Protein AF-A0A3D3B4G1-F1 (afdb_monomer_lite)

Foldseek 3Di:
DAPLLVLQVVVCCVPDPDHDDDDDDDDDVLPPDPVRYDDPVCNDPVHHRDPDDDDCLVVPPPDPDHDDDPVPDPDDDDDDDPPSD

Sequence (85 aa):
TTPANYFHVLRRQLHRQFRKPLVLMTPKSLLRHKRVVSTLAQFGPDSSFHRLLWDDAQFLPGQAIKLVSDAEIRRVVLCSGKVYY

pLDDT: mean 87.86, std 6.4, range [66.06, 95.31]

Radius of gyration: 15.06 Å; chains: 1; bounding box: 35×30×38 Å

Structure (mmCIF, N/CA/C/O backbone):
data_AF-A0A3D3B4G1-F1
#
_entry.id   AF-A0A3D3B4G1-F1
#
loop_
_atom_sit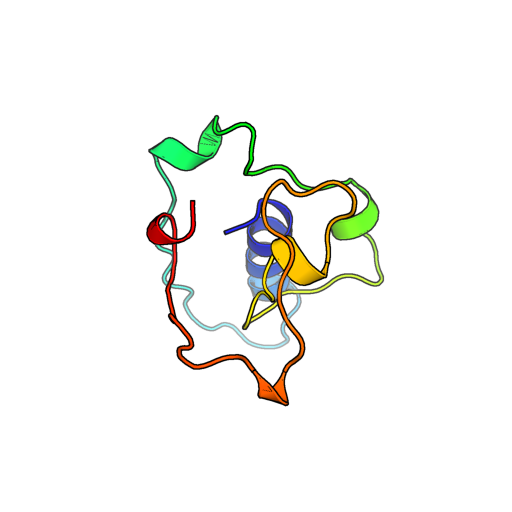e.group_PDB
_atom_site.id
_atom_site.type_symbol
_atom_site.label_atom_id
_atom_site.label_alt_id
_atom_site.label_comp_id
_atom_site.label_asym_id
_atom_site.label_entity_id
_atom_site.label_seq_id
_atom_site.pdbx_PDB_ins_code
_atom_site.Cartn_x
_atom_site.Cartn_y
_atom_site.Cartn_z
_atom_site.occupancy
_atom_site.B_iso_or_equiv
_atom_site.auth_seq_id
_atom_site.auth_comp_id
_atom_site.auth_asym_id
_atom_site.auth_atom_id
_atom_site.pdbx_PDB_model_num
ATOM 1 N N . THR A 1 1 ? -5.016 1.505 -0.366 1.00 69.12 1 THR A N 1
ATOM 2 C CA . THR A 1 1 ? -4.178 2.129 -1.427 1.00 69.12 1 THR A CA 1
ATOM 3 C C . THR A 1 1 ? -2.948 2.753 -0.805 1.00 69.12 1 THR A C 1
ATOM 5 O O . THR A 1 1 ? -2.972 3.933 -0.492 1.00 69.12 1 THR A O 1
ATOM 8 N N . THR A 1 2 ? -1.891 1.977 -0.578 1.00 86.56 2 THR A N 1
ATOM 9 C CA . THR A 1 2 ? -0.693 2.467 0.121 1.00 86.56 2 THR A CA 1
ATOM 10 C C . THR A 1 2 ? 0.409 2.881 -0.862 1.00 86.56 2 THR A C 1
ATOM 12 O O . THR A 1 2 ? 0.504 2.293 -1.949 1.00 86.56 2 THR A O 1
ATOM 15 N N . PRO A 1 3 ? 1.267 3.855 -0.501 1.00 90.56 3 PRO A N 1
ATOM 16 C CA . PRO A 1 3 ? 2.441 4.208 -1.299 1.00 90.56 3 PRO A CA 1
ATOM 17 C C . PRO A 1 3 ? 3.381 3.016 -1.541 1.00 90.56 3 PRO A C 1
ATOM 19 O O . PRO A 1 3 ? 3.861 2.841 -2.661 1.00 90.56 3 PRO A O 1
ATOM 22 N N . ALA A 1 4 ? 3.571 2.140 -0.546 1.00 92.38 4 ALA A N 1
ATOM 23 C CA . ALA A 1 4 ? 4.363 0.915 -0.699 1.00 92.38 4 ALA A CA 1
ATOM 24 C C . ALA A 1 4 ? 3.822 -0.009 -1.797 1.00 92.38 4 ALA A C 1
ATOM 26 O O . ALA A 1 4 ? 4.577 -0.495 -2.639 1.00 92.38 4 ALA A O 1
ATOM 27 N N . ASN A 1 5 ? 2.501 -0.207 -1.865 1.00 91.94 5 ASN A N 1
ATOM 28 C CA . ASN A 1 5 ? 1.924 -1.069 -2.894 1.00 91.94 5 ASN A CA 1
ATOM 29 C C . ASN A 1 5 ? 2.090 -0.469 -4.303 1.00 91.94 5 ASN A C 1
ATOM 31 O O . ASN A 1 5 ? 2.261 -1.201 -5.280 1.00 91.94 5 ASN A O 1
ATOM 35 N N . TYR A 1 6 ? 2.091 0.865 -4.412 1.00 92.75 6 TYR A N 1
ATOM 36 C CA . TYR A 1 6 ? 2.400 1.557 -5.664 1.00 92.75 6 TYR A CA 1
ATOM 37 C C . TYR A 1 6 ? 3.874 1.391 -6.072 1.00 92.75 6 TYR A C 1
ATOM 39 O O . TYR A 1 6 ? 4.163 1.073 -7.223 1.00 92.75 6 TYR A O 1
ATOM 47 N N . PHE A 1 7 ? 4.816 1.496 -5.137 1.00 94.06 7 PHE A N 1
ATOM 48 C CA . PHE A 1 7 ? 6.226 1.199 -5.408 1.00 94.06 7 PHE A CA 1
ATOM 49 C C . PHE A 1 7 ? 6.430 -0.233 -5.922 1.00 94.06 7 PHE A C 1
ATOM 51 O O . PHE A 1 7 ? 7.069 -0.452 -6.957 1.00 94.06 7 PHE A O 1
ATOM 58 N N . HIS A 1 8 ? 5.828 -1.212 -5.246 1.00 94.75 8 HIS A N 1
ATOM 59 C CA . HIS A 1 8 ? 5.980 -2.618 -5.612 1.00 94.75 8 HIS A CA 1
ATOM 60 C C . HIS A 1 8 ? 5.338 -2.954 -6.954 1.00 94.75 8 HIS A C 1
ATOM 62 O O . HIS A 1 8 ? 5.902 -3.746 -7.710 1.00 94.75 8 HIS A O 1
ATOM 68 N N . VAL A 1 9 ? 4.198 -2.345 -7.306 1.00 93.56 9 VAL A N 1
ATOM 69 C C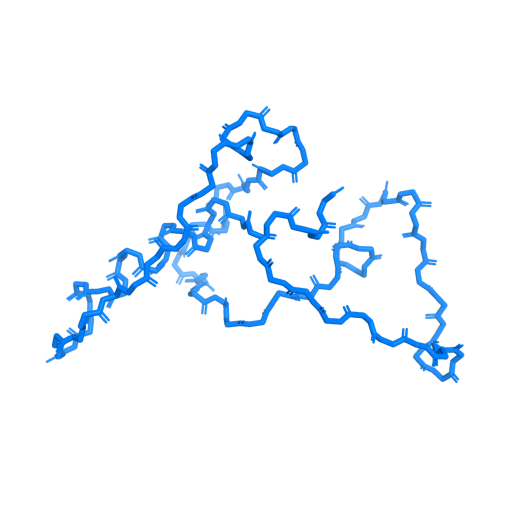A . VAL A 1 9 ? 3.565 -2.607 -8.610 1.00 93.56 9 VAL A CA 1
ATOM 70 C C . VAL A 1 9 ? 4.420 -2.106 -9.772 1.00 93.56 9 VAL A C 1
ATOM 72 O O . VAL A 1 9 ? 4.504 -2.793 -10.791 1.00 93.56 9 VAL A O 1
ATOM 75 N N . LEU A 1 10 ? 5.090 -0.961 -9.611 1.00 93.50 10 LEU A N 1
ATOM 76 C CA . LEU A 1 10 ? 5.981 -0.406 -10.630 1.00 93.50 10 LEU A CA 1
ATOM 77 C C . LEU A 1 10 ? 7.223 -1.279 -10.813 1.00 93.50 10 LEU A C 1
ATOM 79 O O . LEU A 1 10 ? 7.533 -1.692 -11.929 1.00 93.50 10 LEU A O 1
ATOM 83 N N . ARG A 1 11 ? 7.885 -1.657 -9.715 1.00 94.31 11 ARG A N 1
ATOM 84 C CA . ARG A 1 11 ? 9.038 -2.576 -9.738 1.00 94.31 11 ARG A CA 1
ATOM 85 C C . ARG A 1 11 ? 8.690 -3.907 -10.388 1.00 94.31 11 ARG A C 1
ATOM 87 O O . ARG A 1 11 ? 9.442 -4.429 -11.210 1.00 94.31 11 ARG A O 1
ATOM 94 N N . ARG A 1 12 ? 7.507 -4.435 -10.080 1.00 93.75 12 ARG A N 1
ATOM 95 C CA . ARG A 1 12 ? 7.003 -5.691 -10.637 1.00 93.75 12 ARG A CA 1
ATOM 96 C C . ARG A 1 12 ? 6.895 -5.673 -12.165 1.00 93.75 12 ARG A C 1
ATOM 98 O O . ARG A 1 12 ? 7.047 -6.731 -12.769 1.00 93.75 12 ARG A O 1
ATOM 105 N N . GLN A 1 13 ? 6.651 -4.521 -12.792 1.00 93.75 13 GLN A N 1
ATOM 106 C CA . GLN A 1 13 ? 6.610 -4.419 -14.257 1.00 93.75 13 GLN A CA 1
ATOM 107 C C . GLN A 1 13 ? 7.974 -4.680 -14.906 1.00 93.75 13 GLN A C 1
ATOM 109 O O . GLN A 1 13 ? 8.021 -5.224 -16.008 1.00 93.75 13 GLN A O 1
ATOM 114 N N . LEU A 1 14 ? 9.066 -4.330 -14.221 1.00 92.88 14 LEU A N 1
ATOM 115 C CA . LEU A 1 14 ? 10.433 -4.515 -14.713 1.00 92.88 14 LEU A CA 1
ATOM 116 C C . LEU A 1 14 ? 11.022 -5.867 -14.301 1.00 92.88 14 LEU A C 1
ATOM 118 O O . LEU A 1 14 ? 11.600 -6.555 -15.140 1.00 92.88 14 LEU A O 1
ATOM 122 N N . HIS A 1 15 ? 10.838 -6.267 -13.039 1.00 91.69 15 HIS A N 1
ATOM 123 C CA . HIS A 1 15 ? 11.439 -7.487 -12.482 1.00 91.69 15 HIS A CA 1
ATOM 124 C C . HIS A 1 15 ? 10.827 -8.790 -13.007 1.00 91.69 15 HIS A C 1
ATOM 126 O O . HIS A 1 15 ? 11.450 -9.844 -12.911 1.00 91.69 15 HIS A O 1
ATOM 132 N N . ARG A 1 16 ? 9.604 -8.760 -13.545 1.00 91.94 16 ARG A N 1
ATOM 133 C CA . ARG A 1 16 ? 9.012 -9.952 -14.162 1.00 91.94 16 ARG A CA 1
ATOM 134 C C . ARG A 1 16 ? 9.734 -10.289 -15.465 1.00 91.94 16 ARG A C 1
ATOM 136 O O . ARG A 1 16 ? 10.024 -9.403 -16.262 1.00 91.94 16 ARG A O 1
ATOM 143 N N . GLN A 1 17 ? 9.916 -11.581 -15.726 1.00 94.94 17 GLN A N 1
ATOM 144 C CA . GLN A 1 17 ? 10.513 -12.093 -16.969 1.00 94.94 17 GLN A CA 1
ATOM 145 C C . GLN A 1 17 ? 9.610 -11.923 -18.208 1.00 94.94 17 GLN A C 1
ATOM 147 O O . GLN A 1 17 ? 9.951 -12.359 -19.299 1.00 94.94 17 GLN A O 1
ATOM 152 N N . PHE A 1 18 ? 8.448 -11.284 -18.059 1.00 95.06 18 PHE A N 1
ATOM 153 C CA . PHE A 1 18 ? 7.518 -10.992 -19.143 1.00 95.06 18 PHE A CA 1
ATOM 154 C C . PHE A 1 18 ? 6.987 -9.562 -19.022 1.00 95.06 18 PHE A C 1
ATOM 156 O O . PHE A 1 18 ? 7.046 -8.940 -17.955 1.00 95.06 18 PHE A O 1
ATOM 163 N N . ARG A 1 19 ? 6.414 -9.043 -20.111 1.00 93.81 19 ARG A N 1
ATOM 164 C CA . ARG A 1 19 ? 5.765 -7.729 -20.145 1.00 93.81 19 ARG A CA 1
ATOM 165 C C . ARG A 1 19 ? 4.258 -7.906 -20.291 1.00 93.81 19 ARG A C 1
ATOM 167 O O . ARG A 1 19 ? 3.788 -8.565 -21.209 1.00 93.81 19 ARG A O 1
ATOM 174 N N . LYS A 1 20 ? 3.501 -7.333 -19.355 1.00 94.56 20 LYS A N 1
ATOM 175 C CA . LYS A 1 20 ? 2.041 -7.191 -19.443 1.00 94.56 20 LYS A CA 1
ATOM 176 C C . LYS A 1 20 ? 1.681 -5.728 -19.197 1.00 94.56 20 LYS A C 1
ATOM 178 O O . LYS A 1 20 ? 2.243 -5.159 -18.260 1.00 94.56 20 LYS A O 1
ATOM 183 N N . PRO A 1 21 ? 0.776 -5.120 -19.982 1.00 95.31 21 PRO A N 1
ATOM 184 C CA . PRO A 1 21 ? 0.280 -3.779 -19.697 1.00 95.31 21 PRO A CA 1
ATOM 185 C C . PRO A 1 21 ? -0.299 -3.687 -18.280 1.00 95.31 21 PRO A C 1
ATOM 187 O O . PRO A 1 21 ? -0.965 -4.613 -17.812 1.00 95.31 21 PRO A O 1
ATOM 190 N N . LEU A 1 22 ? -0.034 -2.574 -17.596 1.00 94.62 22 LEU A N 1
ATOM 191 C CA . LEU A 1 22 ? -0.585 -2.275 -16.276 1.00 94.62 22 LEU A CA 1
ATOM 192 C C . LEU A 1 22 ? -1.539 -1.088 -16.398 1.00 94.62 22 LEU A C 1
ATOM 194 O O . LEU A 1 22 ? -1.100 0.031 -16.647 1.00 94.62 22 LEU A O 1
ATOM 198 N N . VAL A 1 23 ? -2.832 -1.331 -16.185 1.00 94.00 23 VAL A N 1
ATOM 199 C CA . VAL A 1 23 ? -3.834 -0.265 -16.057 1.00 94.00 23 VAL A CA 1
ATOM 200 C C . VAL A 1 23 ? -3.900 0.150 -14.592 1.00 94.00 23 VAL A C 1
ATOM 202 O O . VAL A 1 23 ? -4.199 -0.672 -13.725 1.00 94.00 23 VAL A O 1
ATOM 205 N N . LEU A 1 24 ? -3.603 1.418 -14.312 1.00 90.94 24 LEU A N 1
ATOM 206 C CA . LEU A 1 24 ? -3.528 1.943 -12.954 1.00 90.94 24 LEU A CA 1
ATOM 207 C C . LEU A 1 24 ? -4.473 3.130 -12.764 1.00 90.94 24 LEU A C 1
ATOM 209 O O . LEU A 1 24 ? -4.350 4.150 -13.436 1.00 90.94 24 LEU A O 1
ATOM 213 N N . MET A 1 25 ? -5.362 3.019 -11.777 1.00 90.38 25 MET A N 1
ATOM 214 C CA . MET A 1 25 ? -6.224 4.119 -11.346 1.00 90.38 25 MET A CA 1
ATOM 215 C C . MET A 1 25 ? -5.466 4.991 -10.345 1.00 90.38 25 MET A C 1
ATOM 217 O O . MET A 1 25 ? -5.437 4.704 -9.145 1.00 90.38 25 MET A O 1
ATOM 221 N N . THR A 1 26 ? -4.796 6.028 -10.845 1.00 84.50 26 THR A N 1
ATOM 222 C CA . THR A 1 26 ? -3.947 6.893 -10.021 1.00 84.50 26 THR A CA 1
ATOM 223 C C . THR A 1 26 ? -4.778 7.735 -9.044 1.00 84.50 26 THR A C 1
ATOM 225 O O . THR A 1 26 ? -5.783 8.348 -9.423 1.00 84.50 26 THR A O 1
ATOM 228 N N . PRO A 1 27 ? -4.393 7.785 -7.757 1.00 82.62 27 PRO A N 1
ATOM 229 C CA . PRO A 1 27 ? -5.106 8.599 -6.790 1.00 82.62 27 PRO A CA 1
ATOM 230 C C . PRO A 1 27 ? -4.790 10.086 -6.988 1.00 82.62 27 PRO A C 1
ATOM 232 O O . PRO A 1 27 ? -3.638 10.463 -7.169 1.00 82.62 27 PRO A O 1
ATOM 235 N N . LYS A 1 28 ? -5.815 10.942 -6.886 1.00 83.88 28 LYS A N 1
ATOM 236 C CA . LYS A 1 28 ? -5.656 12.410 -6.893 1.00 83.88 28 LYS A CA 1
ATOM 237 C C . LYS A 1 28 ? -5.599 12.973 -5.469 1.00 83.88 28 LYS A C 1
ATOM 239 O O . LYS A 1 28 ? -4.624 13.602 -5.082 1.00 83.88 28 LYS A O 1
ATOM 244 N N . SER A 1 29 ? -6.624 12.691 -4.660 1.00 82.12 29 SER A N 1
ATOM 245 C CA . SER A 1 29 ? -6.730 13.191 -3.281 1.00 82.12 29 SER A CA 1
ATOM 246 C C . SER A 1 29 ? -5.785 12.494 -2.297 1.00 82.12 29 SER A C 1
ATOM 248 O O . SER A 1 29 ? -5.319 13.121 -1.350 1.00 82.12 29 SER A O 1
ATOM 250 N N . LEU A 1 30 ? -5.465 11.213 -2.521 1.00 85.19 30 LEU A N 1
ATOM 251 C CA . LEU A 1 30 ? -4.668 10.427 -1.569 1.00 85.19 30 LEU A CA 1
ATOM 252 C C . LEU A 1 30 ? -3.182 10.810 -1.544 1.00 85.19 30 LEU A C 1
ATOM 254 O O . LEU A 1 30 ? -2.485 10.397 -0.628 1.00 85.19 30 LEU A O 1
ATOM 258 N N . LEU A 1 31 ? -2.702 11.618 -2.498 1.00 86.00 31 LEU A N 1
ATOM 259 C CA . LEU A 1 31 ? -1.296 12.039 -2.572 1.00 86.00 31 LEU A CA 1
ATOM 260 C C . LEU A 1 31 ? -0.830 12.830 -1.341 1.00 86.00 31 LEU A C 1
ATOM 262 O O . LEU A 1 31 ? 0.360 12.871 -1.057 1.00 86.00 31 LEU A O 1
ATOM 266 N N . ARG A 1 32 ? -1.759 13.476 -0.627 1.00 86.19 32 ARG A N 1
ATOM 267 C CA . ARG A 1 32 ? -1.473 14.295 0.565 1.00 86.19 32 ARG A CA 1
ATOM 268 C C . ARG A 1 32 ? -2.234 13.833 1.807 1.00 86.19 32 ARG A C 1
ATOM 270 O O . ARG A 1 32 ? -2.298 14.552 2.801 1.00 86.19 32 ARG A O 1
ATOM 277 N N . HIS A 1 33 ? -2.872 12.668 1.751 1.00 86.38 33 HIS A N 1
ATOM 278 C CA . HIS A 1 33 ? -3.752 12.232 2.824 1.00 86.38 33 HIS A CA 1
ATOM 279 C C . HIS A 1 33 ? -2.948 11.597 3.964 1.00 86.38 33 HIS A C 1
ATOM 281 O O . HIS A 1 33 ? -2.227 10.628 3.750 1.00 86.38 33 HIS A O 1
ATOM 287 N N . LYS A 1 34 ? -3.107 12.105 5.194 1.00 85.38 34 LYS A N 1
ATOM 288 C CA . LYS A 1 34 ? -2.292 11.702 6.359 1.00 85.38 34 LYS A CA 1
ATOM 289 C C . LYS A 1 34 ? -2.404 10.217 6.723 1.00 85.38 34 LYS A C 1
ATOM 291 O O . LYS A 1 34 ? -1.449 9.654 7.238 1.00 85.38 34 LYS A O 1
ATOM 296 N N . ARG A 1 35 ? -3.545 9.575 6.433 1.00 83.44 35 ARG A N 1
ATOM 297 C CA . ARG A 1 35 ? -3.732 8.123 6.649 1.00 83.44 35 ARG A CA 1
ATOM 298 C C . ARG A 1 35 ? -3.080 7.253 5.560 1.00 83.44 35 ARG A C 1
ATOM 300 O O . ARG A 1 35 ? -3.070 6.038 5.681 1.00 83.44 35 ARG A O 1
ATOM 307 N N . VAL A 1 36 ? -2.563 7.853 4.485 1.00 86.56 36 VAL A N 1
ATOM 308 C CA . VAL A 1 36 ? -2.003 7.148 3.318 1.00 86.56 36 VAL A CA 1
ATOM 309 C C . VAL A 1 36 ? -0.487 7.292 3.316 1.00 86.56 36 VAL A C 1
ATOM 311 O O . VAL A 1 36 ? 0.106 7.915 2.439 1.00 86.56 36 VAL A O 1
ATOM 314 N N . VAL A 1 37 ? 0.142 6.725 4.338 1.00 88.31 37 VAL A N 1
ATOM 315 C CA . VAL A 1 37 ? 1.595 6.740 4.523 1.00 88.31 37 VAL A CA 1
ATOM 316 C C . VAL A 1 37 ? 2.118 5.312 4.641 1.00 88.31 37 VAL A C 1
ATOM 318 O O . VAL A 1 37 ? 1.398 4.414 5.071 1.00 88.31 37 VAL A O 1
ATOM 321 N N . SER A 1 38 ? 3.363 5.095 4.226 1.00 89.50 38 SER A N 1
ATOM 322 C CA . SER A 1 38 ? 4.045 3.803 4.322 1.00 89.50 38 SER A CA 1
ATOM 323 C C . SER A 1 38 ? 5.372 3.974 5.043 1.00 89.50 38 SER A C 1
ATOM 325 O O . SER A 1 38 ? 6.049 4.985 4.861 1.00 89.50 38 SER A O 1
ATOM 327 N N . THR A 1 39 ? 5.749 2.987 5.850 1.00 90.06 39 THR A N 1
ATOM 328 C CA . THR A 1 39 ? 7.053 2.974 6.524 1.00 90.06 39 THR A CA 1
ATOM 329 C C . THR A 1 39 ? 8.142 2.512 5.562 1.00 90.06 39 THR A C 1
ATOM 331 O O . THR A 1 39 ? 7.868 1.779 4.613 1.00 90.06 39 THR A O 1
ATOM 334 N N . LEU A 1 40 ? 9.397 2.895 5.815 1.00 90.44 40 LEU A N 1
ATOM 335 C CA . LEU A 1 40 ? 10.527 2.481 4.971 1.00 90.44 40 LEU A CA 1
ATOM 336 C C . LEU A 1 40 ? 10.689 0.954 4.900 1.00 90.44 40 LEU A C 1
ATOM 338 O O . LEU A 1 40 ? 11.014 0.420 3.843 1.00 90.44 40 LEU A O 1
ATOM 342 N N . ALA A 1 41 ? 10.370 0.243 5.985 1.00 90.06 41 ALA A N 1
ATOM 343 C CA . ALA A 1 41 ? 10.394 -1.218 6.023 1.00 90.06 41 ALA A CA 1
ATOM 344 C C . ALA A 1 41 ? 9.448 -1.863 4.989 1.00 90.06 41 ALA A C 1
ATOM 346 O O . ALA A 1 41 ? 9.779 -2.898 4.418 1.00 90.06 41 ALA A O 1
ATOM 347 N N . GLN A 1 42 ? 8.315 -1.223 4.668 1.00 89.00 42 GLN A N 1
ATOM 348 C CA . GLN A 1 42 ? 7.363 -1.711 3.656 1.00 89.00 42 GLN A CA 1
ATOM 349 C C . GLN A 1 42 ? 7.880 -1.594 2.211 1.00 89.00 42 GLN A C 1
ATOM 351 O O . GLN A 1 42 ? 7.205 -2.047 1.287 1.00 89.00 42 GLN A O 1
ATOM 356 N N . PHE A 1 43 ? 9.048 -0.981 2.003 1.00 92.88 43 PHE A N 1
ATOM 357 C CA . PHE A 1 43 ? 9.758 -0.936 0.722 1.00 92.88 43 PHE A CA 1
ATOM 358 C C . PHE A 1 43 ? 10.969 -1.884 0.689 1.00 92.88 43 PHE A C 1
ATOM 360 O O . PHE A 1 43 ? 11.643 -1.980 -0.339 1.00 92.88 43 PHE A O 1
ATOM 367 N N . GLY A 1 44 ? 11.261 -2.554 1.809 1.00 91.50 44 GLY A N 1
ATOM 368 C CA . GLY A 1 44 ? 12.417 -3.425 1.987 1.00 91.50 44 GLY A CA 1
ATOM 369 C C . GLY A 1 44 ? 12.335 -4.750 1.215 1.00 91.50 44 GLY A C 1
ATOM 370 O O . GLY A 1 44 ? 11.317 -5.048 0.584 1.00 91.50 44 GLY A O 1
ATOM 371 N N . PRO A 1 45 ? 13.401 -5.566 1.266 1.00 87.94 45 PRO A N 1
ATOM 372 C CA . PRO A 1 45 ? 13.522 -6.808 0.495 1.00 87.94 45 PRO A CA 1
ATOM 373 C C . PRO A 1 45 ? 12.439 -7.848 0.817 1.00 87.94 45 PRO A C 1
ATOM 375 O O . PRO A 1 45 ? 12.025 -8.579 -0.078 1.00 87.94 45 PRO A O 1
ATOM 378 N N . ASP A 1 46 ? 11.923 -7.856 2.047 1.00 88.50 46 ASP A N 1
ATOM 379 C CA . ASP A 1 46 ? 10.903 -8.815 2.500 1.00 88.50 46 ASP A CA 1
ATOM 380 C C . ASP A 1 46 ? 9.468 -8.405 2.125 1.00 88.50 46 ASP A C 1
ATOM 382 O O . ASP A 1 46 ? 8.497 -9.083 2.460 1.00 88.50 46 ASP A O 1
ATOM 386 N N . SER A 1 47 ? 9.310 -7.274 1.432 1.00 90.56 47 SER A N 1
ATOM 387 C CA . SER A 1 47 ? 8.010 -6.722 1.058 1.00 90.56 47 SER A CA 1
ATOM 388 C C . SER A 1 47 ? 7.715 -6.912 -0.430 1.00 90.56 47 SER A C 1
ATOM 390 O O . SER A 1 47 ? 8.612 -7.006 -1.269 1.00 90.56 47 SER A O 1
ATOM 392 N N . SER A 1 48 ? 6.431 -6.995 -0.782 1.00 92.44 48 SER A N 1
ATOM 393 C CA . SER A 1 48 ? 6.016 -7.238 -2.163 1.00 92.44 48 SER A CA 1
ATOM 394 C C . SER A 1 48 ? 4.680 -6.573 -2.492 1.00 92.44 48 SER A C 1
ATOM 396 O O . SER A 1 48 ? 4.060 -5.901 -1.670 1.00 92.44 48 SER A O 1
ATOM 398 N N . PHE A 1 49 ? 4.229 -6.733 -3.737 1.00 91.88 49 PHE A N 1
ATOM 399 C CA . PHE A 1 49 ? 2.922 -6.231 -4.143 1.00 91.88 49 PHE A CA 1
ATOM 400 C C . PHE A 1 49 ? 1.797 -7.064 -3.517 1.00 91.88 49 PHE A C 1
ATOM 402 O O . PHE A 1 49 ? 1.632 -8.244 -3.846 1.00 91.88 49 PHE A O 1
ATOM 409 N N . HIS A 1 50 ? 0.949 -6.416 -2.725 1.00 90.50 50 HIS A N 1
ATOM 410 C CA . HIS A 1 50 ? -0.221 -7.023 -2.106 1.00 90.50 50 HIS A CA 1
ATOM 411 C C . HIS A 1 50 ? -1.453 -6.848 -3.002 1.00 90.50 50 HIS A C 1
ATOM 413 O O . HIS A 1 50 ? -1.877 -5.730 -3.305 1.00 90.50 50 HIS A O 1
ATOM 419 N N . ARG A 1 51 ? -2.041 -7.970 -3.443 1.00 90.75 51 ARG A N 1
ATOM 420 C CA . ARG A 1 51 ? -3.284 -7.978 -4.245 1.00 90.75 51 ARG A CA 1
ATOM 421 C C . ARG A 1 51 ? -4.516 -7.666 -3.398 1.00 90.75 51 ARG A C 1
ATOM 423 O O . ARG A 1 51 ? -5.436 -7.023 -3.887 1.00 90.75 51 ARG A O 1
ATOM 430 N N . LEU A 1 52 ? -4.499 -8.133 -2.155 1.00 90.00 52 LEU A N 1
ATOM 431 C CA . LEU A 1 52 ? -5.493 -7.870 -1.128 1.00 90.00 52 LEU A CA 1
ATOM 432 C C . LEU A 1 52 ? -4.768 -7.166 0.017 1.00 90.00 52 LEU A C 1
ATOM 434 O O . LEU A 1 52 ? -3.711 -7.631 0.443 1.00 90.00 52 LEU A O 1
ATOM 438 N N . LEU A 1 53 ? -5.309 -6.039 0.464 1.00 87.94 53 LEU A N 1
ATOM 439 C CA . LEU A 1 53 ? -4.868 -5.383 1.689 1.00 87.94 53 LEU A CA 1
ATOM 440 C C . LEU A 1 53 ? -5.838 -5.788 2.794 1.00 87.94 53 LEU A C 1
ATOM 442 O O . LEU A 1 53 ? -7.049 -5.788 2.569 1.00 87.94 53 LEU A O 1
ATOM 446 N N . TRP A 1 54 ? -5.293 -6.171 3.942 1.00 84.19 54 TRP A N 1
ATOM 447 C CA . TRP A 1 54 ? -6.083 -6.451 5.135 1.00 84.19 54 TRP A CA 1
ATOM 448 C C . TRP A 1 54 ? -6.511 -5.156 5.816 1.00 84.19 54 TRP A C 1
ATOM 450 O O . TRP A 1 54 ? -6.017 -4.081 5.475 1.00 84.19 54 TRP A O 1
ATOM 460 N N . ASP A 1 55 ? -7.462 -5.272 6.736 1.00 84.00 55 ASP A N 1
ATOM 461 C CA . ASP A 1 55 ? -8.010 -4.115 7.428 1.00 84.00 55 ASP A CA 1
ATOM 462 C C . ASP A 1 55 ? -6.971 -3.510 8.383 1.00 84.00 55 ASP A C 1
ATOM 464 O O . ASP A 1 55 ? -6.405 -4.199 9.239 1.00 84.00 55 ASP A O 1
ATOM 468 N N . ASP A 1 56 ? -6.741 -2.205 8.255 1.00 82.69 56 ASP A N 1
ATOM 469 C CA . ASP A 1 56 ? -5.868 -1.428 9.129 1.00 82.69 56 ASP A CA 1
ATOM 470 C C . ASP A 1 56 ? -6.292 -1.560 10.603 1.00 82.69 56 ASP A C 1
ATOM 472 O O . ASP A 1 56 ? -5.425 -1.578 11.476 1.00 82.69 56 ASP A O 1
ATOM 476 N N . ALA A 1 57 ? -7.592 -1.726 10.888 1.00 79.81 57 ALA A N 1
ATOM 477 C CA . ALA A 1 57 ? -8.118 -1.963 12.239 1.00 79.81 57 ALA A CA 1
ATOM 478 C C . ALA A 1 57 ? -7.623 -3.277 12.877 1.00 79.81 57 ALA A C 1
ATOM 480 O O . ALA A 1 57 ? -7.635 -3.415 14.100 1.00 79.81 57 ALA A O 1
ATOM 481 N N . GLN A 1 58 ? -7.185 -4.241 12.064 1.00 77.75 58 GLN A N 1
ATOM 482 C CA . GLN A 1 58 ? -6.624 -5.511 12.524 1.00 77.75 58 GLN A CA 1
ATOM 483 C C . GLN A 1 58 ? -5.103 -5.442 12.699 1.00 77.75 58 GLN A C 1
ATOM 485 O O . GLN A 1 58 ? -4.553 -6.085 13.590 1.00 77.75 58 GLN A O 1
ATOM 490 N N . PHE A 1 59 ? -4.418 -4.695 11.827 1.00 73.31 59 PHE A N 1
ATOM 491 C CA . PHE A 1 59 ? -2.961 -4.770 11.682 1.00 73.31 59 PHE A CA 1
ATOM 492 C C . PHE A 1 59 ? -2.201 -3.621 12.355 1.00 73.31 59 PHE A C 1
ATOM 494 O O . PHE A 1 59 ? -1.034 -3.784 12.713 1.00 73.31 59 PHE A O 1
ATOM 501 N N . LEU A 1 60 ? -2.827 -2.449 12.511 1.00 75.38 60 LEU A N 1
ATOM 502 C CA . LEU A 1 60 ? -2.176 -1.273 13.083 1.00 75.38 60 LEU A CA 1
ATOM 503 C C . LEU A 1 60 ? -2.544 -1.105 14.568 1.00 75.38 60 LEU A C 1
ATOM 505 O O . LEU A 1 60 ? -3.726 -1.013 14.905 1.00 75.38 60 LEU A O 1
ATOM 509 N N . PRO A 1 61 ? -1.551 -1.009 15.474 1.00 66.06 61 PRO A N 1
ATOM 510 C CA . PRO A 1 61 ? -1.815 -0.725 16.878 1.00 66.06 61 PRO A CA 1
ATOM 511 C C . PRO A 1 61 ? -2.338 0.710 17.047 1.00 66.06 61 PRO A C 1
ATOM 513 O O . PRO A 1 61 ? -1.872 1.634 16.383 1.00 66.06 61 PRO A O 1
ATOM 516 N N . GLY A 1 62 ? -3.296 0.905 17.959 1.00 69.00 62 GLY A N 1
ATOM 517 C CA . GLY A 1 62 ? -3.810 2.238 18.310 1.00 69.00 62 GLY A CA 1
ATOM 518 C C . GLY A 1 62 ? -4.852 2.821 17.347 1.00 69.00 62 GLY A C 1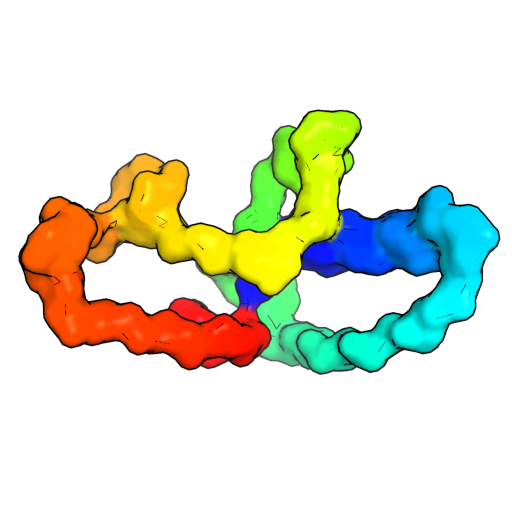
ATOM 519 O O . GLY A 1 62 ? -5.091 4.027 17.372 1.00 69.00 62 GLY A O 1
ATOM 520 N N . GLN A 1 63 ? -5.476 1.996 16.504 1.00 74.81 63 GLN A N 1
ATOM 521 C CA . GLN A 1 63 ? -6.613 2.425 15.687 1.00 74.81 63 GLN A CA 1
ATOM 522 C C . GLN A 1 63 ? -7.847 2.722 16.549 1.00 74.81 63 GLN A C 1
ATOM 524 O O . GLN A 1 63 ? -8.097 2.065 17.558 1.00 74.81 63 GLN A O 1
ATOM 529 N N . ALA A 1 64 ? -8.647 3.705 16.123 1.00 72.31 64 ALA A N 1
ATOM 530 C CA . ALA A 1 64 ? -9.88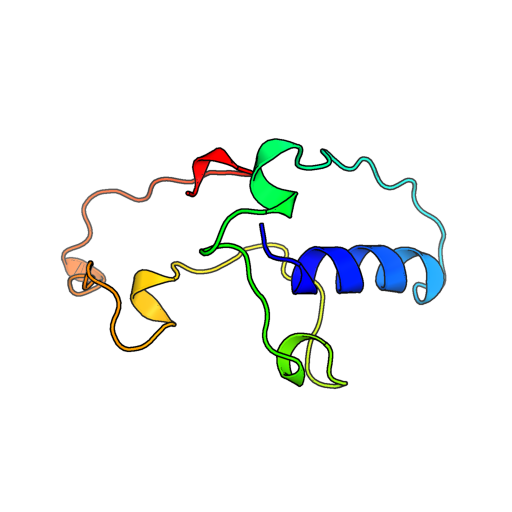4 4.086 16.812 1.00 72.31 64 ALA A CA 1
ATOM 531 C C . ALA A 1 64 ? -10.970 2.996 16.739 1.00 72.31 64 ALA A C 1
ATOM 533 O O . ALA A 1 64 ? -11.868 2.952 17.576 1.00 72.31 64 ALA A O 1
ATOM 534 N N . ILE A 1 65 ? -10.890 2.125 15.730 1.00 79.38 65 ILE A N 1
ATOM 535 C CA . ILE A 1 65 ? -11.827 1.027 15.504 1.00 79.38 65 ILE A CA 1
ATOM 536 C C . ILE A 1 65 ? -11.109 -0.272 15.860 1.00 79.38 65 ILE A C 1
ATOM 538 O O . ILE A 1 65 ? -10.080 -0.590 15.269 1.00 79.38 65 ILE A O 1
ATOM 542 N N . LYS A 1 66 ? -11.665 -1.019 16.817 1.00 81.25 66 LYS A N 1
ATOM 543 C CA . LYS A 1 66 ? -11.207 -2.360 17.185 1.00 81.25 66 LYS A CA 1
ATOM 544 C C . LYS A 1 66 ? -12.213 -3.376 16.663 1.00 81.25 66 LYS A C 1
ATOM 546 O O . LYS A 1 66 ? -13.400 -3.276 16.970 1.00 81.25 66 LYS A O 1
ATOM 551 N N . LEU A 1 67 ? -11.740 -4.326 15.865 1.00 83.12 67 LEU A N 1
ATOM 552 C CA . LEU A 1 67 ? -12.588 -5.388 15.333 1.00 83.12 67 LEU A CA 1
ATOM 553 C C . LEU A 1 67 ? -13.020 -6.345 16.453 1.00 83.12 67 LEU A C 1
ATOM 555 O O . LEU A 1 67 ? -12.267 -6.606 17.396 1.00 83.12 67 LEU A O 1
ATOM 559 N N . VAL A 1 68 ? -14.253 -6.839 16.337 1.00 87.69 68 VAL A N 1
ATOM 560 C CA . VAL A 1 68 ? -14.767 -7.960 17.137 1.00 87.69 68 VAL A CA 1
ATOM 561 C C . VAL A 1 68 ? -14.142 -9.274 16.659 1.00 87.69 68 VAL A C 1
ATOM 563 O O . VAL A 1 68 ? -13.433 -9.287 15.651 1.00 87.69 68 VAL A O 1
ATOM 566 N N . SER A 1 69 ? -14.385 -10.375 17.371 1.00 88.31 69 SER A N 1
ATOM 567 C CA . SER A 1 69 ? -13.882 -11.683 16.942 1.00 88.31 69 SER A CA 1
ATOM 568 C C . SER A 1 69 ? -14.457 -12.084 15.579 1.00 88.31 69 SER A C 1
ATOM 570 O O . SER A 1 69 ? -15.582 -11.711 15.241 1.00 88.31 69 SER A O 1
ATOM 572 N N . ASP A 1 70 ? -13.712 -12.878 14.804 1.00 87.06 70 ASP A N 1
ATOM 573 C CA . ASP A 1 70 ? -14.113 -13.287 13.449 1.00 87.06 70 ASP A CA 1
ATOM 574 C C . ASP A 1 70 ? -15.502 -13.953 13.411 1.00 87.06 70 ASP A C 1
ATOM 576 O O . ASP A 1 70 ? -16.245 -13.784 12.446 1.00 87.06 70 ASP A O 1
ATOM 580 N N . ALA A 1 71 ? -15.886 -14.654 14.484 1.00 92.12 71 ALA A N 1
ATOM 581 C CA . ALA A 1 71 ? -17.193 -15.299 14.621 1.00 92.12 71 ALA A CA 1
ATOM 582 C C . ALA A 1 71 ? -18.361 -14.306 14.784 1.00 92.12 71 ALA A C 1
ATOM 584 O O . ALA A 1 71 ? -19.510 -14.641 14.500 1.00 92.12 71 ALA A O 1
ATOM 585 N N . GLU A 1 72 ? -18.083 -13.086 15.240 1.00 92.88 72 GLU A N 1
ATOM 586 C CA . GLU A 1 72 ? -19.078 -12.042 15.499 1.00 92.88 72 GLU A CA 1
ATOM 587 C C . GLU A 1 72 ? -19.212 -11.047 14.334 1.00 92.88 72 GLU A C 1
ATOM 589 O O . GLU A 1 72 ? -20.125 -10.213 14.325 1.00 92.88 72 GLU A O 1
ATOM 594 N N . ILE A 1 73 ? -18.334 -11.126 13.326 1.00 90.81 73 ILE A N 1
ATOM 595 C CA . ILE A 1 73 ? -18.376 -10.260 12.144 1.00 90.81 73 ILE A CA 1
ATOM 596 C C . ILE A 1 73 ? -19.595 -10.617 11.284 1.00 90.81 73 ILE A C 1
ATOM 598 O O . ILE A 1 73 ? -19.689 -11.690 10.697 1.00 90.81 73 ILE A O 1
ATOM 602 N N . ARG A 1 74 ? -20.533 -9.671 11.147 1.00 93.38 74 ARG A N 1
ATOM 603 C CA . ARG A 1 74 ? -21.781 -9.869 10.379 1.00 93.38 74 ARG A CA 1
ATOM 604 C C . ARG A 1 74 ? -21.705 -9.447 8.914 1.00 93.38 74 ARG A C 1
ATOM 606 O O . ARG A 1 74 ? -22.557 -9.834 8.118 1.00 93.38 74 ARG A O 1
ATOM 613 N N . ARG A 1 75 ? -20.757 -8.578 8.555 1.00 90.94 75 ARG A N 1
ATOM 614 C CA . ARG A 1 75 ? -20.669 -7.983 7.216 1.00 90.94 75 ARG A CA 1
ATOM 615 C C . ARG A 1 75 ? -19.224 -7.689 6.854 1.00 90.94 75 ARG A C 1
ATOM 617 O O . ARG A 1 75 ? -18.526 -7.023 7.609 1.00 90.94 75 ARG A O 1
ATOM 624 N N . VAL A 1 76 ? -18.836 -8.101 5.65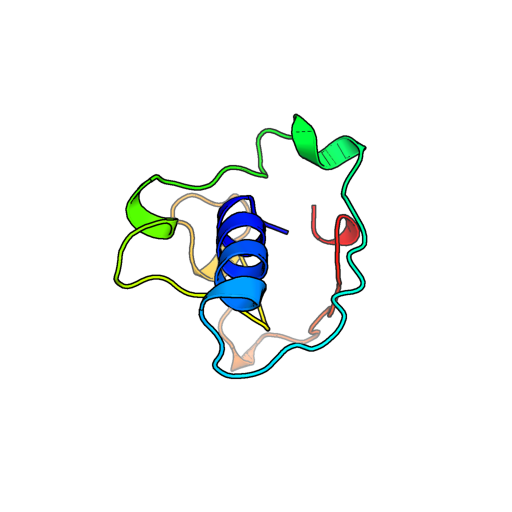2 1.00 90.06 76 VAL A N 1
ATOM 625 C CA . VAL A 1 76 ? -17.553 -7.753 5.035 1.00 90.06 76 VAL A CA 1
ATOM 626 C C . VAL A 1 76 ? -17.816 -6.768 3.902 1.00 90.06 76 VAL A C 1
ATOM 628 O O . VAL A 1 76 ? -18.604 -7.050 3.001 1.00 90.06 76 VAL A O 1
ATOM 631 N N . VAL A 1 77 ? -17.175 -5.600 3.949 1.00 91.12 77 VAL A N 1
ATOM 632 C CA . VAL A 1 77 ? -17.272 -4.585 2.892 1.00 91.12 77 VAL A CA 1
ATOM 633 C C . VAL A 1 77 ? -15.992 -4.620 2.072 1.00 91.12 77 VAL A C 1
ATOM 635 O O . VAL A 1 77 ? -14.925 -4.227 2.536 1.00 91.12 77 VAL A O 1
ATOM 638 N N . LEU A 1 78 ? -16.103 -5.084 0.830 1.00 93.38 78 LEU A N 1
ATOM 639 C CA . LEU A 1 78 ? -15.001 -5.055 -0.123 1.00 93.38 78 LEU A CA 1
ATOM 640 C C . LEU A 1 78 ? -14.977 -3.698 -0.822 1.00 93.38 78 LEU A C 1
ATOM 642 O O . LEU A 1 78 ? -15.998 -3.216 -1.310 1.00 93.38 78 LEU A O 1
ATOM 646 N N . CYS A 1 79 ? -13.801 -3.087 -0.905 1.00 91.88 79 CYS A N 1
ATOM 647 C CA . CYS A 1 79 ? -13.614 -1.842 -1.635 1.00 91.88 79 CYS A CA 1
ATOM 648 C C . CYS A 1 79 ? -12.273 -1.834 -2.373 1.00 91.88 79 CYS A C 1
ATOM 650 O O . CYS A 1 79 ? -11.378 -2.638 -2.111 1.00 91.88 79 CYS A O 1
ATOM 652 N N . SER A 1 80 ? -12.140 -0.918 -3.330 1.00 91.00 80 SER A N 1
ATOM 653 C CA . SER A 1 80 ? -10.905 -0.704 -4.077 1.00 91.00 80 SER A CA 1
ATOM 654 C C . SER A 1 80 ? -10.649 0.786 -4.242 1.00 91.00 80 SER A C 1
ATOM 656 O O . SER A 1 80 ? -11.567 1.588 -4.432 1.00 91.00 80 SER A O 1
ATOM 658 N N . GLY A 1 81 ? -9.378 1.171 -4.190 1.00 88.56 81 GLY A N 1
ATOM 659 C CA . GLY A 1 81 ? -8.9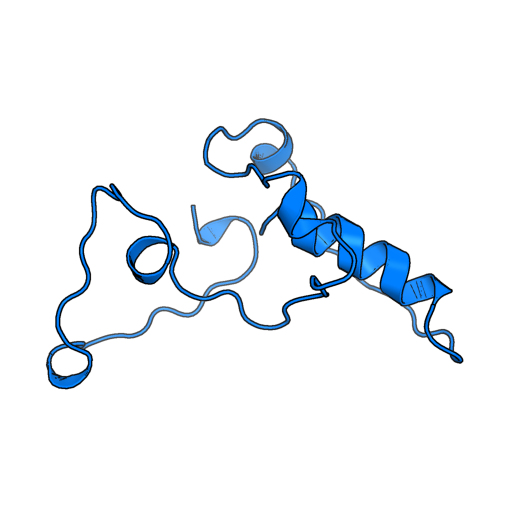89 2.558 -4.379 1.00 88.56 81 GLY A CA 1
ATOM 660 C C . GLY A 1 81 ? -9.214 3.422 -3.136 1.00 88.56 81 GLY A C 1
ATOM 661 O O . GLY A 1 81 ? -9.070 2.982 -1.998 1.00 88.56 81 GLY A O 1
ATOM 662 N N . LYS A 1 82 ? -9.555 4.688 -3.387 1.00 87.00 82 LYS A N 1
ATOM 663 C CA . LYS A 1 82 ? -9.715 5.737 -2.370 1.00 87.00 82 LYS A CA 1
ATOM 664 C C . LYS A 1 82 ? -10.881 5.521 -1.400 1.00 87.00 82 LYS A C 1
ATOM 666 O O . LYS A 1 82 ? -10.849 6.107 -0.335 1.00 87.00 82 LYS A O 1
ATOM 671 N N . VAL A 1 83 ? -11.880 4.721 -1.782 1.00 89.38 83 VAL A N 1
ATOM 672 C CA . VAL A 1 83 ? -13.143 4.527 -1.039 1.00 89.38 83 VAL A CA 1
ATOM 673 C C . VAL A 1 83 ? -12.924 3.883 0.336 1.00 89.38 83 VAL A C 1
ATOM 675 O O . VAL A 1 83 ? -13.790 3.980 1.192 1.00 89.38 83 VAL A O 1
ATOM 678 N N . TYR A 1 84 ? -11.768 3.251 0.554 1.00 88.62 84 TYR A N 1
ATOM 679 C CA . TYR A 1 84 ? -11.397 2.682 1.850 1.00 88.62 84 TYR A CA 1
ATOM 680 C C . TYR A 1 84 ? -11.224 3.732 2.964 1.00 88.62 84 TYR A C 1
ATOM 682 O O . TYR A 1 84 ? -11.463 3.426 4.127 1.00 88.62 84 TYR A O 1
ATOM 690 N N . TYR A 1 85 ? -10.777 4.946 2.618 1.00 84.88 85 TYR A N 1
ATOM 691 C CA . TYR A 1 85 ? -10.456 6.004 3.585 1.00 84.88 85 TYR A CA 1
ATOM 692 C C . TYR A 1 85 ? -11.614 6.971 3.782 1.00 84.88 85 TYR A C 1
ATOM 694 O O . TYR A 1 85 ? -11.768 7.412 4.948 1.00 84.88 85 TYR A O 1
#

Secondary structure (DSSP, 8-state):
--HHHHHHHHHHHHHSSS---------SGGGG-TT----GGGGSTT----SSPPPHHHHSTT-S--PPPGGG--------GGGG-